Protein AF-A0A5Q0L6U6-F1 (afdb_monomer_lite)

Secondary structure (DSSP, 8-state):
--HHHHHHHHHHHHHS-HHHHTT--STTS-TTTTT--HHHHHHHHHHHHHHHT----GGG-STTTTS-HHHHHHHHHHHHHHTSS-----

pLDDT: mean 83.6, std 11.82, range [41.59, 93.81]

Sequence (90 aa):
MDPTLATVTQIVRRVLPEERAAELSSPDSELHTLRLGSLELVSLLVALEDTFSVRFPADAMHRDTFESVRTITEALRATLRTEGPDAGTR

Structure (mmCIF, N/CA/C/O backbone):
data_AF-A0A5Q0L6U6-F1
#
_entry.id   AF-A0A5Q0L6U6-F1
#
loop_
_atom_site.group_PDB
_atom_site.id
_atom_site.type_symbol
_atom_site.label_atom_id
_atom_site.label_alt_id
_atom_site.label_comp_id
_atom_site.label_asym_id
_atom_site.label_entity_id
_atom_site.label_seq_id
_atom_site.pdbx_PDB_ins_code
_atom_site.Cartn_x
_atom_site.Cartn_y
_atom_site.Cartn_z
_atom_site.occupancy
_atom_site.B_iso_or_equiv
_atom_site.auth_seq_id
_atom_site.auth_comp_id
_atom_site.auth_asym_id
_atom_site.auth_atom_id
_atom_site.pdbx_PDB_model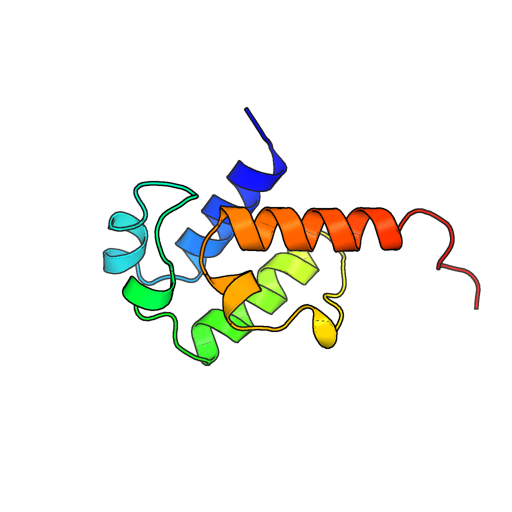_num
ATOM 1 N N . MET A 1 1 ? 12.439 6.143 14.126 1.00 62.44 1 MET A N 1
ATOM 2 C CA . MET A 1 1 ? 12.158 5.399 12.880 1.00 62.44 1 MET A CA 1
ATOM 3 C C . MET A 1 1 ? 10.657 5.324 12.722 1.00 62.44 1 MET A C 1
ATOM 5 O O . MET A 1 1 ? 9.983 5.195 13.734 1.00 62.44 1 MET A O 1
ATOM 9 N N . ASP A 1 2 ? 10.146 5.483 11.508 1.00 85.44 2 ASP A N 1
ATOM 10 C CA . ASP A 1 2 ? 8.706 5.484 11.262 1.00 85.44 2 ASP A CA 1
ATOM 11 C C . ASP A 1 2 ? 8.154 4.044 11.291 1.00 85.44 2 ASP A C 1
ATOM 13 O O . ASP A 1 2 ? 8.561 3.238 10.449 1.00 85.44 2 ASP A O 1
ATOM 17 N N . PRO A 1 3 ? 7.299 3.679 12.268 1.00 88.44 3 PRO A N 1
ATOM 18 C CA . PRO A 1 3 ? 6.876 2.292 12.448 1.00 88.44 3 PRO A CA 1
ATOM 19 C C . PRO A 1 3 ? 5.973 1.815 11.307 1.00 88.44 3 PRO A C 1
ATOM 21 O O . PRO A 1 3 ? 6.137 0.694 10.837 1.00 88.44 3 PRO A O 1
ATOM 24 N N . THR A 1 4 ? 5.082 2.675 10.804 1.00 91.44 4 THR A N 1
ATOM 25 C CA . THR A 1 4 ? 4.206 2.353 9.669 1.00 91.44 4 THR A CA 1
ATOM 26 C C . THR A 1 4 ? 5.031 2.039 8.427 1.00 91.44 4 THR A C 1
ATOM 28 O O . THR A 1 4 ? 4.822 1.002 7.806 1.00 91.44 4 THR A O 1
ATOM 31 N N . LEU A 1 5 ? 6.014 2.884 8.099 1.00 92.50 5 LEU A N 1
ATOM 32 C CA . LEU A 1 5 ? 6.890 2.672 6.947 1.00 92.50 5 LEU A CA 1
ATOM 33 C C . LEU A 1 5 ? 7.655 1.345 7.045 1.00 92.50 5 LEU A C 1
ATOM 35 O O . LEU A 1 5 ? 7.768 0.617 6.058 1.00 92.50 5 LEU A O 1
ATOM 39 N N . ALA A 1 6 ? 8.167 1.010 8.234 1.00 92.31 6 ALA A N 1
ATOM 40 C CA . ALA A 1 6 ? 8.872 -0.248 8.461 1.00 92.31 6 ALA A CA 1
ATOM 41 C C . ALA A 1 6 ? 7.955 -1.461 8.235 1.00 92.31 6 ALA A C 1
ATOM 43 O O . ALA A 1 6 ? 8.340 -2.398 7.534 1.00 92.31 6 ALA A O 1
ATOM 44 N N . THR A 1 7 ? 6.726 -1.421 8.753 1.00 93.81 7 THR A N 1
ATOM 45 C CA . THR A 1 7 ? 5.733 -2.484 8.553 1.00 93.81 7 THR A CA 1
ATOM 46 C C . THR A 1 7 ? 5.321 -2.615 7.086 1.00 93.81 7 THR A C 1
ATOM 48 O O . THR A 1 7 ? 5.337 -3.724 6.557 1.00 93.81 7 THR A O 1
ATOM 51 N N . VAL A 1 8 ? 5.030 -1.510 6.388 1.00 93.00 8 VAL A N 1
ATOM 52 C CA . VAL A 1 8 ? 4.702 -1.539 4.948 1.00 93.00 8 VAL A CA 1
ATOM 53 C C . VAL A 1 8 ? 5.865 -2.132 4.149 1.00 93.00 8 VAL A C 1
ATOM 55 O O . VAL A 1 8 ? 5.650 -2.998 3.304 1.00 93.00 8 VAL A O 1
ATOM 58 N N . THR A 1 9 ? 7.107 -1.754 4.468 1.00 92.94 9 THR A N 1
ATOM 59 C CA . THR A 1 9 ? 8.305 -2.338 3.842 1.00 92.94 9 THR A CA 1
ATOM 60 C C . THR A 1 9 ? 8.355 -3.855 4.040 1.00 92.94 9 THR A C 1
ATOM 62 O O . THR A 1 9 ? 8.617 -4.595 3.094 1.00 92.94 9 THR A O 1
ATOM 65 N N . GLN A 1 10 ? 8.084 -4.346 5.253 1.00 92.38 10 GLN A N 1
ATOM 66 C CA . GLN A 1 10 ? 8.064 -5.784 5.534 1.00 92.38 10 GLN A CA 1
ATOM 67 C C . GLN A 1 10 ? 6.964 -6.520 4.762 1.00 92.38 10 GLN A C 1
ATOM 69 O O . GLN A 1 10 ? 7.219 -7.602 4.236 1.00 92.38 10 GLN A O 1
ATOM 74 N N . ILE A 1 11 ? 5.769 -5.933 4.653 1.00 93.69 11 ILE A N 1
ATOM 75 C CA . ILE A 1 11 ? 4.661 -6.509 3.882 1.00 93.69 11 ILE A CA 1
ATOM 76 C C . ILE A 1 11 ? 5.043 -6.611 2.402 1.00 93.69 11 ILE A C 1
ATOM 78 O O . ILE A 1 11 ? 4.914 -7.683 1.814 1.00 93.69 11 ILE A O 1
ATOM 82 N N . VAL A 1 12 ? 5.582 -5.538 1.815 1.00 91.12 12 VAL A N 1
ATOM 83 C CA . VAL A 1 12 ? 6.027 -5.531 0.411 1.00 91.12 12 VAL A CA 1
ATOM 84 C C . VAL A 1 12 ? 7.069 -6.624 0.164 1.00 91.12 12 VAL A C 1
ATOM 86 O O . VAL A 1 12 ? 6.943 -7.387 -0.791 1.00 91.12 12 VAL A O 1
ATOM 89 N N . ARG A 1 13 ? 8.057 -6.775 1.055 1.00 90.62 13 ARG A N 1
ATOM 90 C CA . ARG A 1 13 ? 9.084 -7.827 0.935 1.00 90.62 13 ARG A CA 1
ATOM 91 C C . ARG A 1 13 ? 8.526 -9.243 1.048 1.00 90.62 13 ARG A C 1
ATOM 93 O O . ARG A 1 13 ? 9.107 -10.149 0.471 1.00 90.62 13 ARG A O 1
ATOM 100 N N . ARG A 1 14 ? 7.428 -9.442 1.781 1.00 90.38 14 ARG A N 1
ATOM 101 C CA . ARG A 1 14 ? 6.773 -10.750 1.924 1.00 90.38 14 ARG A CA 1
ATOM 102 C C . ARG A 1 14 ? 5.973 -11.144 0.683 1.00 90.38 14 ARG A C 1
ATOM 104 O O . ARG A 1 14 ? 5.825 -12.330 0.410 1.00 90.38 14 ARG A O 1
ATOM 111 N N . VAL A 1 15 ? 5.413 -10.159 -0.013 1.00 89.56 15 VAL A N 1
ATOM 112 C CA . VAL A 1 15 ? 4.592 -10.376 -1.211 1.00 89.56 15 VAL A CA 1
ATOM 113 C C . VAL A 1 15 ? 5.456 -10.504 -2.467 1.00 89.56 15 VAL A C 1
ATOM 115 O O . VAL A 1 15 ? 5.077 -11.196 -3.409 1.00 89.56 15 VAL A O 1
ATOM 118 N N . LEU A 1 16 ? 6.624 -9.861 -2.481 1.00 86.81 16 LEU A N 1
ATOM 119 C CA . LEU A 1 16 ? 7.599 -10.017 -3.552 1.00 86.81 16 LEU A CA 1
ATOM 120 C C . LEU A 1 16 ? 8.312 -11.381 -3.481 1.00 86.81 16 LEU A C 1
ATOM 122 O O . LEU A 1 16 ? 8.598 -11.870 -2.387 1.00 86.81 16 LEU A O 1
ATOM 126 N N . PRO A 1 17 ? 8.688 -11.965 -4.634 1.00 84.56 17 PRO A N 1
ATOM 127 C CA . PRO A 1 17 ? 9.644 -13.070 -4.678 1.00 84.56 17 PRO A CA 1
ATOM 128 C C . PRO A 1 17 ? 10.974 -12.668 -4.024 1.00 84.56 17 PRO A C 1
ATOM 130 O O . PRO A 1 17 ? 11.393 -11.517 -4.166 1.00 84.56 17 PRO A O 1
ATOM 133 N N . GLU A 1 18 ? 11.667 -13.607 -3.370 1.00 80.56 18 GLU A N 1
ATOM 134 C CA . GLU A 1 18 ? 12.906 -13.329 -2.617 1.00 80.56 18 GLU A CA 1
ATOM 135 C C . GLU A 1 18 ? 13.959 -12.569 -3.438 1.00 80.56 18 GLU A C 1
ATOM 137 O O . GLU A 1 18 ? 14.547 -11.604 -2.949 1.00 80.56 18 GLU A O 1
ATOM 142 N N . GLU A 1 19 ? 14.133 -12.941 -4.709 1.00 82.00 19 GLU A N 1
ATOM 143 C CA . GLU A 1 19 ? 15.069 -12.303 -5.645 1.00 82.00 19 GLU A CA 1
ATOM 144 C C . GLU A 1 19 ? 14.782 -10.802 -5.816 1.00 82.00 19 GLU A C 1
ATOM 146 O O . GLU A 1 19 ? 15.699 -9.988 -5.848 1.00 82.00 19 GLU A O 1
ATOM 151 N N . ARG A 1 20 ? 13.500 -10.418 -5.842 1.00 83.00 20 ARG A N 1
ATOM 152 C CA . ARG A 1 20 ? 13.060 -9.027 -6.040 1.00 83.00 20 ARG A CA 1
ATOM 153 C C . ARG A 1 20 ? 12.958 -8.257 -4.730 1.00 83.00 20 ARG A C 1
ATOM 155 O O . ARG A 1 20 ? 13.182 -7.051 -4.691 1.00 83.00 20 ARG A O 1
ATOM 162 N N . ALA A 1 21 ? 12.653 -8.946 -3.633 1.00 83.38 21 ALA A N 1
ATOM 163 C CA . ALA A 1 21 ? 12.660 -8.361 -2.295 1.00 83.38 21 ALA A CA 1
ATOM 164 C C . ALA A 1 21 ? 14.068 -7.902 -1.861 1.00 83.38 21 ALA A C 1
ATOM 166 O O . ALA A 1 21 ? 14.189 -7.059 -0.963 1.00 83.38 21 ALA A O 1
ATOM 167 N N . ALA A 1 22 ? 15.119 -8.455 -2.479 1.00 83.38 22 ALA A N 1
ATOM 168 C CA . ALA A 1 22 ? 16.504 -8.021 -2.316 1.00 83.38 22 ALA A CA 1
ATOM 169 C C . ALA A 1 22 ? 16.828 -6.723 -3.080 1.00 83.38 22 ALA A C 1
ATOM 171 O O . ALA A 1 22 ? 17.668 -5.952 -2.623 1.00 83.38 22 ALA A O 1
ATOM 172 N N . GLU A 1 23 ? 16.143 -6.448 -4.195 1.00 83.94 23 GLU A N 1
ATOM 173 C CA . GLU A 1 23 ? 16.321 -5.216 -4.980 1.00 83.94 23 GLU A CA 1
ATOM 174 C C . GLU A 1 23 ? 15.696 -3.986 -4.296 1.00 83.94 23 GLU A C 1
ATOM 176 O O . GLU A 1 23 ? 16.121 -2.851 -4.533 1.00 83.94 23 GLU A O 1
ATOM 181 N N . LEU A 1 24 ? 14.730 -4.198 -3.391 1.00 85.12 24 LEU A N 1
ATOM 182 C CA . LEU A 1 24 ? 14.115 -3.141 -2.588 1.00 85.12 24 LEU A CA 1
ATOM 183 C C . LEU A 1 24 ? 15.116 -2.558 -1.576 1.00 85.12 24 LEU A C 1
ATOM 185 O O . LEU A 1 24 ? 15.188 -2.970 -0.417 1.00 85.12 24 LEU A O 1
ATOM 189 N N . SER A 1 25 ? 15.883 -1.573 -2.035 1.00 84.62 25 SER A N 1
ATOM 190 C CA . SER A 1 25 ? 16.975 -0.952 -1.277 1.00 84.62 25 SER A CA 1
ATOM 191 C C . SER A 1 25 ? 16.534 0.291 -0.496 1.00 84.62 25 SER A C 1
ATOM 193 O O . SER A 1 25 ? 17.195 0.686 0.463 1.00 84.62 25 SER A O 1
ATOM 195 N N . SER A 1 26 ? 15.427 0.921 -0.903 1.00 87.69 26 SER A N 1
ATOM 196 C CA . SER A 1 26 ? 14.913 2.167 -0.330 1.00 87.69 26 SER A CA 1
ATOM 197 C C . SER A 1 26 ? 13.378 2.186 -0.325 1.00 87.69 26 SER A C 1
ATOM 199 O O . SER A 1 26 ? 12.761 1.608 -1.220 1.00 87.69 26 SER A O 1
ATOM 201 N N . PRO A 1 27 ? 12.724 2.879 0.629 1.00 86.25 27 PRO A N 1
ATOM 202 C CA . PRO A 1 27 ? 11.279 3.113 0.574 1.00 86.25 27 PRO A CA 1
ATOM 203 C C . PRO A 1 27 ? 10.830 3.949 -0.636 1.00 86.25 27 PRO A C 1
ATOM 205 O O . PRO A 1 27 ? 9.656 3.914 -0.995 1.00 86.25 27 PRO A O 1
ATOM 208 N N . ASP A 1 28 ? 11.759 4.683 -1.247 1.00 87.75 28 ASP A N 1
ATOM 209 C CA . ASP A 1 28 ? 11.559 5.481 -2.460 1.00 87.75 28 ASP A CA 1
ATOM 210 C C . ASP A 1 28 ? 11.835 4.676 -3.748 1.00 87.75 28 ASP A C 1
ATOM 212 O O . ASP A 1 28 ? 11.738 5.208 -4.848 1.00 87.75 28 ASP A O 1
ATOM 216 N N . SER A 1 29 ? 12.200 3.392 -3.633 1.00 88.69 29 SER A N 1
ATOM 217 C CA . SER A 1 29 ? 12.400 2.522 -4.793 1.00 88.69 29 SER A CA 1
ATOM 218 C C . SER A 1 29 ? 11.086 2.280 -5.535 1.00 88.69 29 SER A C 1
ATOM 220 O O . SER A 1 29 ? 10.065 1.938 -4.934 1.00 88.69 29 SER A O 1
ATOM 222 N N . GLU A 1 30 ? 11.148 2.399 -6.858 1.00 86.19 30 GLU A N 1
ATOM 223 C CA . GLU A 1 30 ? 10.017 2.200 -7.755 1.00 86.19 30 GLU A CA 1
ATOM 224 C C . GLU A 1 30 ? 9.585 0.727 -7.796 1.00 86.19 30 GLU A C 1
ATOM 226 O O . GLU A 1 30 ? 10.209 -0.114 -8.443 1.00 86.19 30 GLU A O 1
ATOM 231 N N . LEU A 1 31 ? 8.469 0.391 -7.157 1.00 84.88 31 LEU A N 1
ATOM 232 C CA . LEU A 1 31 ? 7.965 -0.980 -7.067 1.00 84.88 31 LEU A CA 1
ATOM 233 C C . LEU A 1 31 ? 7.513 -1.548 -8.419 1.00 84.88 31 LEU A C 1
ATOM 235 O O . LEU A 1 31 ? 7.504 -2.762 -8.628 1.00 84.88 31 LEU A O 1
ATOM 239 N N . HIS A 1 32 ? 7.170 -0.684 -9.372 1.00 79.00 32 HIS A N 1
ATOM 240 C CA . HIS A 1 32 ? 6.821 -1.109 -10.724 1.00 79.00 32 HIS A CA 1
ATOM 241 C C . HIS A 1 32 ? 8.035 -1.655 -11.500 1.00 79.00 32 HIS A C 1
ATOM 243 O O . HIS A 1 32 ? 7.871 -2.505 -12.381 1.00 79.00 32 HIS A O 1
ATOM 249 N N . THR A 1 33 ? 9.253 -1.216 -11.157 1.00 79.50 33 THR A N 1
ATOM 250 C CA . THR A 1 33 ? 10.495 -1.771 -11.721 1.00 79.50 33 THR A CA 1
ATOM 251 C C . THR A 1 33 ? 10.744 -3.193 -11.216 1.00 79.50 33 THR A C 1
ATOM 253 O O . THR A 1 33 ? 11.199 -4.039 -11.983 1.00 79.50 33 THR A O 1
ATOM 256 N N . LEU A 1 34 ? 10.264 -3.506 -10.005 1.00 80.50 34 LEU A N 1
ATOM 257 C CA . LEU A 1 34 ? 10.269 -4.841 -9.392 1.00 80.50 34 LEU A CA 1
ATOM 258 C C . LEU A 1 34 ? 9.204 -5.789 -9.977 1.00 80.50 34 LEU A C 1
ATOM 260 O O . LEU A 1 34 ? 8.949 -6.868 -9.434 1.00 80.50 34 LEU A O 1
ATOM 264 N N . ARG A 1 35 ? 8.567 -5.406 -11.095 1.00 76.94 35 ARG A N 1
ATOM 265 C CA . ARG A 1 35 ? 7.576 -6.218 -11.822 1.00 76.94 35 ARG A CA 1
ATOM 266 C C . ARG A 1 35 ? 6.456 -6.739 -10.909 1.00 76.94 35 ARG A C 1
ATOM 268 O O . ARG A 1 35 ? 6.079 -7.906 -11.021 1.00 76.94 35 ARG A O 1
ATOM 275 N N . LEU A 1 36 ? 5.933 -5.896 -10.012 1.00 76.75 36 LEU A N 1
ATOM 276 C CA . LEU A 1 36 ? 4.694 -6.204 -9.292 1.00 76.75 36 LEU A CA 1
ATOM 277 C C . LEU A 1 36 ? 3.573 -6.437 -10.310 1.00 76.75 36 LEU A C 1
ATOM 279 O O . LEU A 1 36 ? 3.154 -5.512 -11.009 1.00 76.75 36 LEU A O 1
ATOM 283 N N . GLY A 1 37 ? 3.133 -7.687 -10.429 1.00 81.00 37 GLY A N 1
ATOM 284 C CA . GLY A 1 37 ? 1.999 -8.063 -11.254 1.00 81.00 37 GLY A CA 1
ATOM 285 C C . GLY A 1 37 ? 0.680 -7.798 -10.534 1.00 81.00 37 GLY A C 1
ATOM 286 O O . GLY A 1 37 ? 0.634 -7.404 -9.368 1.00 81.00 37 GLY A O 1
ATOM 287 N N . SER A 1 38 ? -0.428 -8.029 -11.238 1.00 83.12 38 SER A N 1
ATOM 288 C CA . SER A 1 38 ? -1.771 -7.831 -10.683 1.00 83.12 38 SER A CA 1
ATOM 289 C C . SER A 1 38 ? -2.033 -8.700 -9.448 1.00 83.12 38 SER A C 1
ATOM 291 O O . SER A 1 38 ? -2.718 -8.256 -8.534 1.00 83.12 38 SER A O 1
ATOM 293 N N . LEU A 1 39 ? -1.486 -9.919 -9.396 1.00 85.75 39 LEU A N 1
ATOM 294 C CA . LEU A 1 39 ? -1.704 -10.845 -8.281 1.00 85.75 39 LEU A CA 1
ATOM 295 C C . LEU A 1 39 ? -0.906 -10.443 -7.036 1.00 85.75 39 LEU A C 1
ATOM 297 O O . LEU A 1 39 ? -1.441 -10.478 -5.927 1.00 85.75 39 LEU A O 1
ATOM 301 N N . GLU A 1 40 ? 0.342 -10.012 -7.211 1.00 86.75 40 GLU A N 1
ATOM 302 C CA . GLU A 1 40 ? 1.152 -9.455 -6.131 1.00 86.75 40 GLU A CA 1
ATOM 303 C C . GLU A 1 40 ? 0.532 -8.159 -5.610 1.00 86.75 40 GLU A C 1
ATOM 305 O O . GLU A 1 40 ? 0.459 -7.960 -4.404 1.00 86.75 40 GLU A O 1
ATOM 310 N N . LEU A 1 41 ? 0.005 -7.307 -6.492 1.00 86.25 41 LEU A N 1
ATOM 311 C CA . LEU A 1 41 ? -0.661 -6.070 -6.087 1.00 86.25 41 LEU A CA 1
ATOM 312 C C . LEU A 1 41 ? -1.932 -6.343 -5.270 1.00 86.25 41 LEU A C 1
ATOM 314 O O . LEU A 1 41 ? -2.129 -5.726 -4.226 1.00 86.25 41 LEU A O 1
ATOM 318 N N . VAL A 1 42 ? -2.760 -7.306 -5.685 1.00 88.69 42 VAL A N 1
ATOM 319 C CA . VAL A 1 42 ? -3.935 -7.734 -4.904 1.00 88.69 42 VAL A CA 1
ATOM 320 C C . VAL A 1 42 ? -3.512 -8.334 -3.560 1.00 88.69 42 VAL A C 1
ATOM 322 O O . VAL A 1 42 ? -4.104 -8.011 -2.533 1.00 88.69 42 VAL A O 1
ATOM 325 N N . SER A 1 43 ? -2.467 -9.162 -3.536 1.00 90.75 43 SER A N 1
ATOM 326 C CA . SER A 1 43 ? -1.957 -9.767 -2.296 1.00 90.75 43 SER A CA 1
ATOM 327 C C . SER A 1 43 ? -1.397 -8.716 -1.333 1.00 90.75 43 SER A C 1
ATOM 329 O O . SER A 1 43 ? -1.627 -8.793 -0.128 1.00 90.75 43 SER A O 1
ATOM 331 N N . LEU A 1 44 ? -0.704 -7.708 -1.868 1.00 90.50 44 LEU A N 1
ATOM 332 C CA . LEU A 1 44 ? -0.207 -6.553 -1.127 1.00 90.50 44 LEU A CA 1
ATOM 333 C C . LEU A 1 44 ? -1.359 -5.748 -0.531 1.00 90.50 44 LEU A C 1
ATOM 335 O O . LEU A 1 44 ? -1.324 -5.439 0.656 1.00 90.50 44 LEU A O 1
ATOM 339 N N . LEU A 1 45 ? -2.387 -5.457 -1.328 1.00 90.12 45 LEU A N 1
ATOM 340 C CA . LEU A 1 45 ? -3.573 -4.741 -0.869 1.00 90.12 45 LEU A CA 1
ATOM 341 C C . LEU A 1 45 ? -4.246 -5.472 0.298 1.00 90.12 45 LEU A C 1
ATOM 343 O O . LEU A 1 45 ? -4.442 -4.880 1.356 1.00 90.12 45 LEU A O 1
ATOM 347 N N . VAL A 1 46 ? -4.525 -6.768 0.136 1.00 91.62 46 VAL A N 1
ATOM 348 C CA . VAL A 1 46 ? -5.154 -7.589 1.183 1.00 91.62 46 VAL A CA 1
ATOM 349 C C . VAL A 1 46 ? -4.301 -7.614 2.452 1.00 91.62 46 VAL A C 1
ATOM 351 O O . VAL A 1 46 ? -4.831 -7.448 3.546 1.00 91.62 46 VAL A O 1
ATOM 354 N N . ALA A 1 47 ? -2.982 -7.774 2.325 1.00 93.56 47 ALA A N 1
ATOM 355 C CA . ALA A 1 47 ? -2.085 -7.800 3.476 1.00 93.56 47 ALA A CA 1
ATOM 356 C C . ALA A 1 47 ? -2.019 -6.452 4.215 1.00 93.56 47 ALA A C 1
ATOM 358 O O . ALA A 1 47 ? -1.905 -6.437 5.441 1.00 93.56 47 ALA A O 1
ATOM 359 N N . LEU A 1 48 ? -2.093 -5.326 3.498 1.00 92.62 48 LEU A N 1
ATOM 360 C CA . LEU A 1 48 ? -2.138 -3.991 4.101 1.00 92.62 48 LEU A CA 1
ATOM 361 C C . LEU A 1 48 ? -3.454 -3.764 4.851 1.00 92.62 48 LEU A C 1
ATOM 363 O O . LEU A 1 48 ? -3.430 -3.336 6.003 1.00 92.62 48 LEU A O 1
ATOM 367 N N . GLU A 1 49 ? -4.585 -4.074 4.223 1.00 92.88 49 GLU A N 1
ATOM 368 C CA . GLU A 1 49 ? -5.909 -3.940 4.839 1.00 92.88 49 GLU A CA 1
ATOM 369 C C . GLU A 1 49 ? -6.046 -4.796 6.100 1.00 92.88 49 GLU A C 1
ATOM 371 O O . GLU A 1 49 ? -6.512 -4.303 7.125 1.00 92.88 49 GLU A O 1
ATOM 376 N N . ASP A 1 50 ? -5.572 -6.043 6.056 1.00 93.56 50 ASP A N 1
ATOM 377 C CA . ASP A 1 50 ? -5.573 -6.959 7.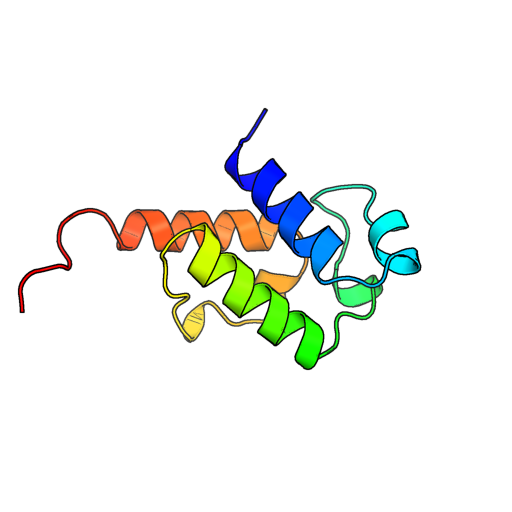199 1.00 93.56 50 ASP A CA 1
ATOM 378 C C . ASP A 1 50 ? -4.648 -6.467 8.327 1.00 93.56 50 ASP A C 1
ATOM 380 O O . ASP A 1 50 ? -5.075 -6.327 9.473 1.00 93.56 50 ASP A O 1
ATOM 384 N N . THR A 1 51 ? -3.401 -6.101 7.998 1.00 93.62 51 THR A N 1
ATOM 385 C CA . THR A 1 51 ? -2.404 -5.683 9.004 1.00 93.62 51 THR A CA 1
ATOM 386 C C . THR A 1 51 ? -2.802 -4.397 9.726 1.00 93.62 51 THR A C 1
ATOM 388 O O . THR A 1 51 ? -2.547 -4.255 10.921 1.00 93.62 51 THR A O 1
ATOM 391 N N . PHE A 1 52 ? -3.400 -3.444 9.009 1.00 91.44 52 PHE A N 1
ATOM 392 C CA . PHE A 1 52 ? -3.774 -2.145 9.568 1.00 91.44 52 PHE A CA 1
ATOM 393 C C . PHE A 1 52 ? -5.259 -2.047 9.933 1.00 91.44 52 PHE A C 1
ATOM 395 O O . PHE A 1 52 ? -5.663 -1.020 10.471 1.00 91.44 52 PHE A O 1
ATOM 402 N N . SER A 1 53 ? -6.048 -3.103 9.690 1.00 91.62 53 SER A N 1
ATOM 403 C CA . SER A 1 53 ? -7.502 -3.131 9.905 1.00 91.62 53 SER A CA 1
ATOM 404 C C . SER A 1 53 ? -8.218 -1.943 9.250 1.00 91.62 53 SER A C 1
ATOM 406 O O . SER A 1 53 ? -9.041 -1.282 9.876 1.00 91.62 53 SER A O 1
ATOM 408 N N . VAL A 1 54 ? -7.882 -1.670 7.987 1.00 89.56 54 VAL A N 1
ATOM 409 C CA . VAL A 1 54 ? -8.464 -0.585 7.176 1.00 89.56 54 VAL A CA 1
ATOM 410 C C . VAL A 1 54 ? -9.033 -1.120 5.873 1.00 89.56 54 VAL A C 1
ATOM 412 O O . VAL A 1 54 ? -8.682 -2.216 5.438 1.00 89.56 54 VAL A O 1
ATOM 415 N N . ARG A 1 55 ? -9.847 -0.309 5.194 1.00 88.12 55 ARG A N 1
ATOM 416 C CA . ARG A 1 55 ? -10.176 -0.514 3.778 1.00 88.12 55 ARG A CA 1
ATOM 417 C C . ARG A 1 55 ? -9.656 0.627 2.924 1.00 88.12 55 ARG A C 1
ATOM 419 O O . ARG A 1 55 ? -9.925 1.792 3.204 1.00 88.12 55 ARG A O 1
ATOM 426 N N . PHE A 1 56 ? -8.920 0.304 1.864 1.00 85.31 56 PHE A N 1
ATOM 427 C CA . PHE A 1 56 ? -8.500 1.317 0.905 1.00 85.31 56 PHE A CA 1
ATOM 428 C C . PHE A 1 56 ? -9.707 1.752 0.065 1.00 85.31 56 PHE A C 1
ATOM 430 O O . PHE A 1 56 ? -10.401 0.906 -0.506 1.00 85.31 56 PHE A O 1
ATOM 437 N N . PRO A 1 57 ? -9.975 3.064 -0.050 1.00 82.19 57 PRO A N 1
ATOM 438 C CA . PRO A 1 57 ? -11.021 3.538 -0.938 1.00 82.19 57 PRO A CA 1
ATOM 439 C C . PRO A 1 57 ? -10.638 3.233 -2.388 1.00 82.19 57 PRO A C 1
ATOM 441 O O . PRO A 1 57 ? -9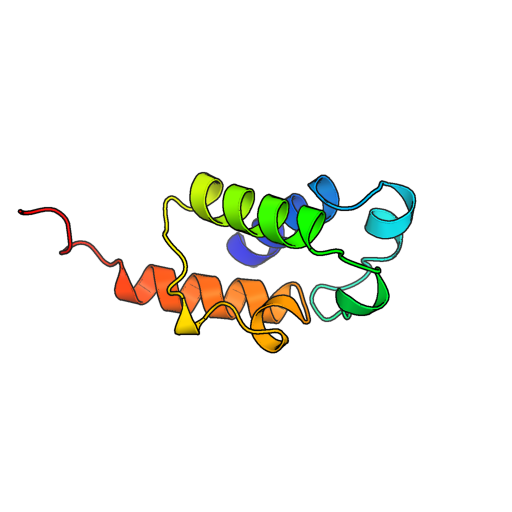.466 3.307 -2.760 1.00 82.19 57 PRO A O 1
ATOM 444 N N . ALA A 1 58 ? -11.629 2.932 -3.229 1.00 79.81 58 ALA A N 1
ATOM 445 C CA . ALA A 1 58 ? -11.383 2.594 -4.632 1.00 79.81 58 ALA A CA 1
ATOM 446 C C . ALA A 1 58 ? -10.646 3.708 -5.401 1.00 79.81 58 ALA A C 1
ATOM 448 O O . ALA A 1 58 ? -9.846 3.419 -6.285 1.00 79.81 58 ALA A O 1
ATOM 449 N N . ASP A 1 59 ? -10.859 4.963 -5.002 1.00 77.88 59 ASP A N 1
ATOM 450 C CA . ASP A 1 59 ? -10.190 6.154 -5.543 1.00 77.88 59 ASP A CA 1
ATOM 451 C C . ASP A 1 59 ? -8.703 6.251 -5.142 1.00 77.88 59 ASP A C 1
ATOM 453 O O . ASP A 1 59 ? -7.912 6.916 -5.792 1.00 77.88 59 ASP A O 1
ATOM 457 N N . ALA A 1 60 ? -8.275 5.556 -4.083 1.00 77.06 60 ALA A N 1
ATOM 458 C CA . ALA A 1 60 ? -6.858 5.456 -3.727 1.00 77.06 60 ALA A CA 1
ATOM 459 C C . ALA A 1 60 ? -6.154 4.289 -4.438 1.00 77.06 60 ALA A C 1
ATOM 461 O O . ALA A 1 60 ? -4.931 4.172 -4.353 1.00 77.06 60 ALA A O 1
ATOM 462 N N . MET A 1 61 ? -6.885 3.416 -5.142 1.00 81.00 61 MET A N 1
ATOM 463 C CA . MET A 1 61 ? -6.319 2.269 -5.857 1.00 81.00 61 MET A CA 1
ATOM 464 C C . MET A 1 61 ? -5.825 2.668 -7.255 1.00 81.00 61 MET 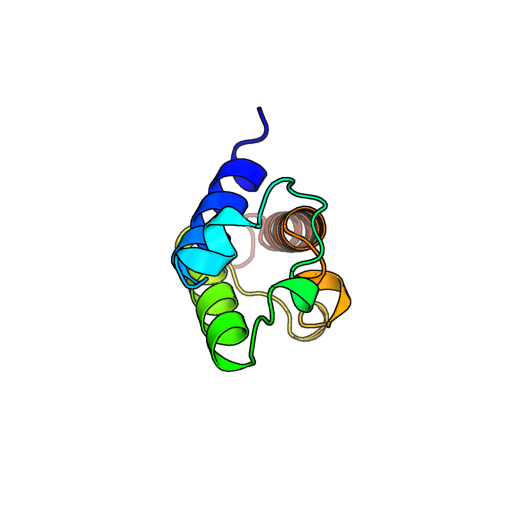A C 1
ATOM 466 O O . MET A 1 61 ? -6.331 2.209 -8.281 1.00 81.00 61 MET A O 1
ATOM 470 N N . HIS A 1 62 ? -4.832 3.551 -7.305 1.00 82.62 62 HIS A N 1
ATOM 471 C CA . HIS A 1 62 ? -4.234 4.039 -8.548 1.00 82.62 62 HIS A CA 1
ATOM 472 C C . HIS A 1 62 ? -2.759 3.665 -8.641 1.00 82.62 62 HIS A C 1
ATOM 474 O O . HIS A 1 62 ? -2.115 3.368 -7.636 1.00 82.62 62 HIS A O 1
ATOM 480 N N . ARG A 1 63 ? -2.220 3.668 -9.867 1.00 80.12 63 ARG A N 1
ATOM 481 C CA . ARG A 1 63 ? -0.829 3.274 -10.140 1.00 80.12 63 ARG A CA 1
ATOM 482 C C . ARG A 1 63 ? 0.170 4.039 -9.265 1.00 80.12 63 ARG A C 1
ATOM 484 O O . ARG A 1 63 ? 1.114 3.427 -8.779 1.00 80.12 63 ARG A O 1
ATOM 491 N N . ASP A 1 64 ? -0.085 5.322 -9.036 1.00 84.56 64 ASP A N 1
ATOM 492 C CA . ASP A 1 64 ? 0.788 6.219 -8.272 1.00 84.56 64 ASP A CA 1
ATOM 493 C C . ASP A 1 64 ? 0.830 5.845 -6.782 1.00 84.56 64 ASP A C 1
ATOM 495 O O . ASP A 1 64 ? 1.877 5.899 -6.142 1.00 84.56 64 ASP A O 1
ATOM 499 N N . THR A 1 65 ? -0.278 5.342 -6.224 1.00 86.88 65 THR A N 1
ATOM 500 C CA . THR A 1 65 ? -0.309 4.842 -4.841 1.00 86.88 65 THR A CA 1
ATOM 501 C C . THR A 1 65 ? 0.671 3.690 -4.649 1.00 86.88 65 THR A C 1
ATOM 503 O O . THR A 1 65 ? 1.369 3.637 -3.639 1.00 86.88 65 THR A O 1
ATOM 506 N N . PHE A 1 66 ? 0.774 2.803 -5.639 1.00 86.62 66 PHE A N 1
ATOM 507 C CA . PHE A 1 66 ? 1.647 1.627 -5.612 1.00 86.62 66 PHE A CA 1
ATOM 508 C C . PHE A 1 66 ? 3.014 1.870 -6.268 1.00 86.62 66 PHE A C 1
ATOM 510 O O . PHE A 1 66 ? 3.717 0.914 -6.597 1.00 86.62 66 PHE A O 1
ATOM 517 N N . GLU A 1 67 ? 3.402 3.130 -6.474 1.00 89.75 67 GLU A N 1
ATOM 518 C CA . GLU A 1 67 ? 4.681 3.476 -7.089 1.00 89.75 67 GLU A CA 1
ATOM 519 C C . GLU A 1 67 ? 5.868 3.123 -6.189 1.00 89.75 67 GLU A C 1
ATOM 521 O O . GLU A 1 67 ? 6.857 2.579 -6.673 1.00 89.75 67 GLU A O 1
ATOM 526 N N . SER A 1 68 ? 5.763 3.392 -4.887 1.00 91.88 68 SER A N 1
ATOM 527 C CA . SER A 1 68 ? 6.827 3.188 -3.903 1.00 91.88 68 SER A CA 1
ATOM 528 C C . SER A 1 68 ? 6.260 2.778 -2.539 1.00 91.88 68 SER A C 1
ATOM 530 O O . SER A 1 68 ? 5.072 2.927 -2.252 1.00 91.88 68 SER A O 1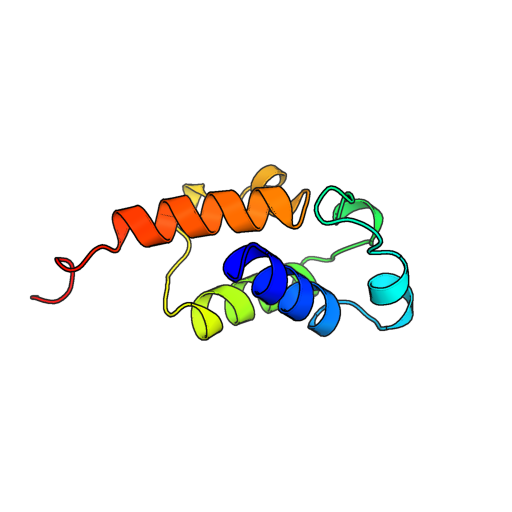
ATOM 532 N N . VAL A 1 69 ? 7.112 2.287 -1.636 1.00 92.50 69 VAL A N 1
ATOM 533 C CA . VAL A 1 69 ? 6.699 2.022 -0.244 1.00 92.50 69 VAL A CA 1
ATOM 534 C C . VAL A 1 69 ? 6.257 3.323 0.436 1.00 92.50 69 VAL A C 1
ATOM 536 O O . VAL A 1 69 ? 5.323 3.320 1.245 1.00 92.50 69 VAL A O 1
ATOM 539 N N . ARG A 1 70 ? 6.901 4.448 0.097 1.00 92.25 70 ARG A N 1
ATOM 540 C CA . ARG A 1 70 ? 6.541 5.770 0.612 1.00 92.25 70 ARG A CA 1
ATOM 541 C C . ARG A 1 70 ? 5.121 6.165 0.215 1.00 92.25 70 ARG A C 1
ATOM 543 O O . ARG A 1 70 ? 4.343 6.494 1.107 1.00 92.25 70 ARG A O 1
ATOM 550 N N . THR A 1 71 ? 4.767 6.080 -1.065 1.00 92.62 71 THR A N 1
ATOM 551 C CA . THR A 1 71 ? 3.429 6.464 -1.553 1.00 92.62 71 THR A CA 1
ATOM 552 C C . THR A 1 71 ? 2.336 5.583 -0.947 1.00 92.62 71 THR A C 1
ATOM 554 O O . THR A 1 71 ? 1.314 6.099 -0.495 1.00 92.62 71 THR A O 1
ATOM 557 N N . ILE A 1 72 ? 2.586 4.274 -0.806 1.00 91.69 72 ILE A N 1
ATOM 558 C CA . ILE A 1 72 ? 1.671 3.354 -0.109 1.00 91.69 72 ILE A CA 1
ATOM 559 C C . ILE A 1 72 ? 1.471 3.800 1.343 1.00 91.69 72 ILE A C 1
ATOM 561 O O . ILE A 1 72 ? 0.347 3.852 1.843 1.00 91.69 72 ILE A O 1
ATOM 565 N N . THR A 1 73 ? 2.564 4.135 2.028 1.00 93.06 73 THR A N 1
ATOM 566 C CA . THR A 1 73 ? 2.529 4.569 3.430 1.00 93.06 73 THR A CA 1
ATOM 567 C C . THR A 1 73 ? 1.762 5.883 3.591 1.00 93.06 73 THR A C 1
ATOM 569 O O . THR A 1 73 ? 1.023 6.053 4.561 1.00 93.06 73 THR A O 1
ATOM 572 N N . GLU A 1 74 ? 1.902 6.814 2.652 1.00 91.44 74 GLU A N 1
ATOM 573 C CA . GLU A 1 74 ? 1.167 8.081 2.651 1.00 91.44 74 GLU A CA 1
ATOM 574 C C . GLU A 1 74 ? -0.331 7.879 2.413 1.00 91.44 74 GLU A C 1
ATOM 576 O O . GLU A 1 74 ? -1.141 8.425 3.170 1.00 91.44 74 GLU A O 1
ATOM 581 N N . ALA A 1 75 ? -0.702 7.040 1.443 1.00 90.69 75 ALA A N 1
ATOM 582 C CA . ALA A 1 75 ? -2.094 6.676 1.194 1.00 90.69 75 ALA A CA 1
ATOM 583 C C . ALA A 1 75 ? -2.721 5.987 2.414 1.00 90.69 75 ALA A C 1
ATOM 585 O O . ALA A 1 75 ? -3.801 6.372 2.857 1.00 90.69 75 ALA A O 1
ATOM 586 N N . LEU A 1 76 ? -2.003 5.049 3.039 1.00 90.56 76 LEU A N 1
ATOM 587 C CA . LEU A 1 76 ? -2.446 4.377 4.258 1.00 90.56 76 LEU A CA 1
ATOM 588 C C . LEU A 1 76 ? -2.703 5.368 5.402 1.00 90.56 76 LEU A C 1
ATOM 590 O O . LEU A 1 76 ? -3.713 5.279 6.094 1.00 90.56 76 LEU A O 1
ATOM 594 N N . ARG A 1 77 ? -1.818 6.351 5.597 1.00 90.25 77 ARG A N 1
ATOM 595 C CA . ARG A 1 77 ? -2.010 7.402 6.611 1.00 90.25 77 ARG A CA 1
ATOM 596 C C . ARG A 1 77 ? -3.186 8.315 6.298 1.00 90.25 77 ARG A C 1
ATOM 598 O O . ARG A 1 77 ? -3.799 8.849 7.220 1.00 90.25 77 ARG A O 1
ATOM 605 N N . ALA A 1 78 ? -3.471 8.567 5.024 1.00 87.88 78 ALA A N 1
ATOM 606 C CA . ALA A 1 78 ? -4.671 9.294 4.636 1.00 87.88 78 ALA A CA 1
ATOM 607 C C . ALA A 1 78 ? -5.927 8.490 5.009 1.00 87.88 78 ALA A C 1
ATOM 609 O O . ALA A 1 78 ? -6.803 9.036 5.675 1.00 87.88 78 ALA A O 1
ATOM 610 N N . THR A 1 79 ? -5.958 7.191 4.703 1.00 86.69 79 THR A N 1
ATOM 611 C CA . THR A 1 79 ? -7.057 6.281 5.066 1.00 86.69 79 THR A CA 1
ATOM 612 C C . THR A 1 79 ? -7.254 6.187 6.582 1.00 86.69 79 THR A C 1
ATOM 614 O O . THR A 1 79 ? -8.355 6.421 7.069 1.00 86.69 79 THR A O 1
ATOM 617 N N . LEU A 1 80 ? -6.183 5.961 7.350 1.00 85.94 80 LEU A N 1
ATOM 618 C CA . LEU A 1 80 ? -6.232 5.870 8.818 1.00 85.94 80 LEU A CA 1
ATOM 619 C C . LEU A 1 80 ? -6.725 7.158 9.494 1.00 85.94 80 LEU A C 1
ATOM 621 O O . LEU A 1 80 ? -7.313 7.103 10.569 1.00 85.94 80 LEU A O 1
ATOM 625 N N . ARG A 1 81 ? -6.477 8.328 8.890 1.00 82.44 81 ARG A N 1
ATOM 626 C CA . ARG A 1 81 ? -7.008 9.605 9.397 1.00 82.44 81 ARG A CA 1
ATOM 627 C C . ARG A 1 81 ? -8.503 9.757 9.131 1.00 82.44 81 ARG A C 1
ATOM 629 O O . ARG A 1 81 ? -9.181 10.393 9.931 1.00 82.44 81 ARG A O 1
ATOM 636 N N . THR A 1 82 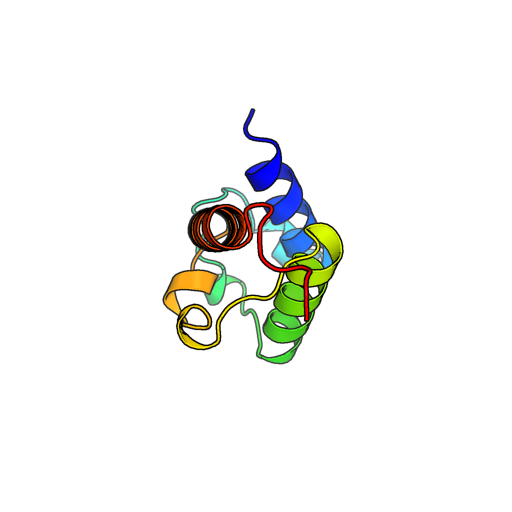? -8.995 9.192 8.033 1.00 73.75 82 THR A N 1
ATOM 637 C CA . THR A 1 82 ? -10.420 9.188 7.679 1.00 73.75 82 THR A CA 1
ATOM 638 C C . THR A 1 82 ? -11.208 8.185 8.526 1.00 73.75 82 THR A C 1
ATOM 640 O O . THR A 1 82 ? -12.322 8.490 8.931 1.00 73.75 82 THR A O 1
ATOM 643 N N . GLU A 1 83 ? -10.611 7.036 8.859 1.00 64.12 83 GLU A N 1
ATOM 644 C CA . GLU A 1 83 ? -11.212 5.968 9.684 1.00 64.12 83 GLU A CA 1
ATOM 645 C C . GLU A 1 83 ? -11.055 6.206 11.206 1.00 64.12 83 GLU A C 1
ATOM 647 O O . GLU A 1 83 ? -11.230 5.292 12.013 1.00 64.12 83 GLU A O 1
ATOM 652 N N . GLY A 1 84 ? -10.725 7.438 11.624 1.00 53.03 84 GLY A N 1
ATOM 653 C CA . GLY A 1 84 ? -10.768 7.855 13.032 1.00 53.03 84 GLY A CA 1
ATOM 654 C C . GLY A 1 84 ? -12.144 7.580 13.675 1.00 53.03 84 GLY A C 1
ATOM 655 O O . GLY A 1 84 ? -13.126 7.442 12.953 1.00 53.03 84 GLY A O 1
ATOM 656 N N . PRO A 1 85 ? -12.235 7.506 15.019 1.00 48.62 85 PRO A N 1
ATOM 657 C CA . PRO A 1 85 ? -13.066 6.578 15.818 1.00 48.62 85 PRO A CA 1
ATOM 658 C C . PRO A 1 85 ? -14.608 6.746 15.775 1.00 48.62 85 PRO A C 1
ATOM 660 O O . PRO A 1 85 ? -15.273 6.543 16.787 1.00 48.62 85 PRO A O 1
ATOM 663 N N . ASP A 1 86 ? -15.202 7.071 14.627 1.00 48.94 86 ASP A N 1
ATOM 664 C CA . ASP A 1 86 ? -16.609 7.478 14.484 1.00 48.94 86 ASP A CA 1
ATOM 665 C C . ASP A 1 86 ? -17.345 6.799 13.303 1.00 48.94 86 ASP A C 1
ATOM 667 O O . ASP A 1 86 ? -18.300 7.333 12.744 1.00 48.94 86 ASP A O 1
ATOM 671 N N . ALA A 1 87 ? -16.928 5.593 12.898 1.00 52.75 87 ALA A N 1
ATOM 672 C CA . ALA A 1 87 ? -17.561 4.850 11.794 1.00 52.75 87 ALA A CA 1
ATOM 673 C C . ALA A 1 87 ? -18.056 3.445 12.190 1.00 52.75 87 ALA A C 1
ATOM 675 O O . ALA A 1 87 ? -18.106 2.533 11.370 1.00 52.75 87 ALA A O 1
ATOM 676 N N . GLY A 1 88 ? -18.441 3.266 13.457 1.00 44.84 88 GLY A N 1
ATOM 677 C CA . GLY A 1 88 ? -18.924 1.998 14.013 1.00 44.84 88 GLY A CA 1
ATOM 678 C C . GLY A 1 88 ? -20.244 2.128 14.773 1.00 44.84 88 GLY A C 1
ATOM 679 O O . GLY A 1 88 ? -20.358 1.658 15.898 1.00 44.84 88 GLY A O 1
ATOM 680 N N . THR A 1 89 ? -21.247 2.803 14.212 1.00 49.62 89 THR A N 1
ATOM 681 C CA . THR A 1 89 ? -22.643 2.671 14.664 1.00 49.62 89 THR A CA 1
ATOM 682 C C . THR A 1 89 ? -23.569 2.772 13.463 1.00 49.62 89 THR A C 1
ATOM 684 O O . THR A 1 89 ? -24.025 3.861 13.121 1.00 49.62 89 THR A O 1
ATOM 687 N N . ARG A 1 90 ? -23.836 1.635 12.819 1.00 41.59 90 ARG A N 1
ATOM 688 C CA . ARG A 1 90 ? -25.076 1.372 12.083 1.00 41.59 90 ARG A CA 1
ATOM 689 C C . ARG A 1 90 ? -25.402 -0.110 12.136 1.00 41.59 90 ARG A C 1
ATOM 691 O O . ARG A 1 90 ? -24.462 -0.910 11.958 1.00 41.59 90 ARG A O 1
#

Radius of gyration: 13.23 Å; chains: 1; bounding box: 42×23×28 Å

InterPro domains:
  IPR009081 Phosphopantetheine binding ACP domain [PF00550] (7-75)
  IPR036736 ACP-like superfamily [G3DSA:1.10.1200.10] (4-82)
  IPR036736 ACP-like superfamily [SSF47336] (6-80)

Foldseek 3Di:
DDPLLVVLLVLLLVLQDVVLNVVCPDQQAFVVVSVCDPVSLVSSQVSLCVVLVFHQDPVCPDSQCNGGSVSVSVSSVVRVVVPPDPDPDD

Organism: NCBI:txid2662397